Protein AF-A0A2T1DQT2-F1 (afdb_monomer_lite)

Sequence (108 aa):
MNKVESGIINVLRQGVPLGARAIANVLGVSRREVNHYLYTSLQALVIQDQQYRWVLKSSLRQAEQLSLTFEMEQEPSSLDELLEQHQQQVRETTLERTLRSLIDFSEE

Foldseek 3Di:
DDPLLVQLCVVQVVVDFAALVVSCVVVVHDSVVSVVCCVPVCVVQWDADPVRTIHGPVSVVVVVVVVVVVVPPDDCPDPVVVVVVVVVVVVVVVVVVVVVVVVVVVPD

pLDDT: mean 77.23, std 19.06, range [42.0, 97.44]

Structure (mmCIF, N/CA/C/O backbone):
data_AF-A0A2T1DQT2-F1
#
_entry.id   AF-A0A2T1DQT2-F1
#
loop_
_atom_site.group_PDB
_atom_site.id
_atom_site.type_symbol
_atom_site.label_atom_id
_atom_site.label_alt_id
_atom_site.label_comp_id
_atom_site.label_asym_id
_atom_site.label_entity_id
_atom_site.label_seq_id
_atom_site.pdbx_PDB_ins_code
_atom_site.Cartn_x
_atom_site.Cartn_y
_atom_site.Cartn_z
_atom_site.occupancy
_atom_site.B_iso_or_equiv
_atom_site.auth_seq_id
_atom_site.auth_comp_id
_atom_site.auth_asym_id
_atom_site.auth_atom_id
_atom_site.pdbx_PDB_model_num
ATOM 1 N N . MET A 1 1 ? 2.179 9.050 -15.640 1.00 68.38 1 MET A N 1
ATOM 2 C CA . MET A 1 1 ? 1.932 7.872 -14.786 1.00 68.38 1 MET A CA 1
ATOM 3 C C . MET A 1 1 ? 1.864 6.644 -15.685 1.00 68.38 1 MET A C 1
ATOM 5 O O . MET A 1 1 ? 1.187 6.706 -16.706 1.00 68.38 1 MET A O 1
ATOM 9 N N . ASN A 1 2 ? 2.637 5.601 -15.387 1.00 87.75 2 ASN A N 1
ATOM 10 C CA . ASN A 1 2 ? 2.737 4.375 -16.187 1.00 87.75 2 ASN A CA 1
ATOM 11 C C . ASN A 1 2 ? 1.469 3.506 -16.025 1.00 87.75 2 ASN A C 1
ATOM 13 O O . ASN A 1 2 ? 0.826 3.534 -14.977 1.00 87.75 2 ASN A O 1
ATOM 17 N N . LYS A 1 3 ? 1.128 2.695 -17.036 1.00 91.44 3 LYS A N 1
ATOM 18 C CA . LYS A 1 3 ? 0.008 1.737 -17.006 1.00 91.44 3 LYS A CA 1
ATOM 19 C C . LYS A 1 3 ? 0.068 0.811 -15.787 1.00 91.44 3 LYS A C 1
ATOM 21 O O . LYS A 1 3 ? -0.961 0.581 -15.160 1.00 91.44 3 LYS A O 1
ATOM 26 N N . VAL A 1 4 ? 1.260 0.324 -15.428 1.00 93.69 4 VAL A N 1
ATOM 27 C CA . VAL A 1 4 ? 1.443 -0.556 -14.260 1.00 93.69 4 VAL A CA 1
ATOM 28 C C . VAL A 1 4 ? 1.181 0.197 -12.957 1.00 93.69 4 VAL A C 1
ATOM 30 O O . VAL A 1 4 ? 0.441 -0.293 -12.113 1.00 93.69 4 VAL A O 1
ATOM 33 N N . GLU A 1 5 ? 1.702 1.419 -12.812 1.00 94.69 5 GLU A N 1
ATOM 34 C CA . GLU A 1 5 ? 1.464 2.258 -11.629 1.00 94.69 5 GLU A CA 1
ATOM 35 C C . GLU A 1 5 ? -0.026 2.546 -11.436 1.00 94.69 5 GLU A C 1
ATOM 37 O O . GLU A 1 5 ? -0.566 2.349 -10.348 1.00 94.69 5 GLU A O 1
ATOM 42 N N . SER A 1 6 ? -0.712 2.978 -12.499 1.00 95.50 6 SER A N 1
ATOM 43 C CA . SER A 1 6 ? -2.153 3.236 -12.458 1.00 95.50 6 SER A CA 1
ATOM 44 C C . SER A 1 6 ? -2.945 1.961 -12.157 1.00 95.50 6 SER A C 1
ATOM 46 O O . SER A 1 6 ? -3.916 2.011 -11.403 1.00 95.50 6 SER A O 1
ATOM 48 N N . GLY A 1 7 ? -2.505 0.814 -12.681 1.00 96.25 7 GLY A N 1
ATOM 49 C CA . GLY A 1 7 ? -3.064 -0.498 -12.362 1.00 96.25 7 GLY A CA 1
ATOM 50 C C . GLY A 1 7 ? -2.931 -0.853 -10.880 1.00 96.25 7 GLY A C 1
ATOM 51 O O . GLY A 1 7 ? -3.922 -1.228 -10.258 1.00 96.25 7 GLY A O 1
ATOM 52 N N . ILE A 1 8 ? -1.746 -0.663 -10.291 1.00 96.12 8 ILE A N 1
ATOM 53 C CA . ILE A 1 8 ? -1.502 -0.904 -8.859 1.00 96.12 8 ILE A CA 1
ATOM 54 C C . ILE A 1 8 ? -2.438 -0.039 -8.008 1.00 96.12 8 ILE A C 1
ATOM 56 O O . ILE A 1 8 ? -3.094 -0.559 -7.106 1.00 96.12 8 ILE A O 1
ATOM 60 N N . ILE A 1 9 ? -2.559 1.259 -8.314 1.00 95.00 9 ILE A N 1
ATOM 61 C CA . ILE A 1 9 ? -3.478 2.147 -7.584 1.00 95.00 9 ILE A CA 1
ATOM 62 C C . ILE A 1 9 ? -4.925 1.670 -7.715 1.00 95.00 9 ILE A C 1
ATOM 64 O O . ILE A 1 9 ? -5.638 1.628 -6.717 1.00 95.00 9 ILE A O 1
ATOM 68 N N . ASN A 1 10 ? -5.374 1.300 -8.915 1.00 94.50 10 ASN A N 1
ATOM 69 C CA . ASN A 1 10 ? -6.753 0.858 -9.126 1.00 94.50 10 ASN A CA 1
ATOM 70 C C . ASN A 1 10 ? -7.082 -0.423 -8.347 1.00 94.50 10 ASN A C 1
ATOM 72 O O . ASN A 1 10 ? -8.176 -0.524 -7.797 1.00 94.50 10 ASN A O 1
ATOM 76 N N . VAL A 1 11 ? -6.138 -1.363 -8.251 1.00 94.50 11 VAL A N 1
ATOM 77 C CA . VAL A 1 11 ? -6.288 -2.576 -7.433 1.00 94.50 11 VAL A CA 1
ATOM 78 C C . VAL A 1 11 ? -6.397 -2.217 -5.950 1.00 94.50 11 VAL A C 1
ATOM 80 O O . VAL A 1 11 ? -7.322 -2.658 -5.275 1.00 94.50 11 VAL A O 1
ATOM 83 N N . LEU A 1 12 ? -5.505 -1.362 -5.445 1.00 93.00 12 LEU A N 1
ATOM 84 C CA . LEU A 1 12 ? -5.506 -0.967 -4.034 1.00 93.00 12 LEU A CA 1
ATOM 85 C C . LEU A 1 12 ? -6.683 -0.053 -3.651 1.00 93.00 12 LEU A C 1
ATOM 87 O O . LEU A 1 12 ? -7.054 0.010 -2.480 1.00 93.00 12 LEU A O 1
ATOM 91 N N . ARG A 1 13 ? -7.306 0.634 -4.618 1.00 92.25 13 ARG A N 1
ATOM 92 C CA . ARG A 1 13 ? -8.488 1.486 -4.393 1.00 92.25 13 ARG A CA 1
ATOM 93 C C . ARG A 1 13 ? -9.711 0.691 -3.933 1.00 92.25 13 ARG A C 1
ATOM 95 O O . ARG A 1 13 ? -10.600 1.274 -3.329 1.00 92.25 13 ARG A O 1
ATOM 102 N N . GLN A 1 14 ? -9.728 -0.626 -4.139 1.00 87.44 14 GLN A N 1
ATOM 103 C CA . GLN A 1 14 ? -10.774 -1.514 -3.621 1.00 87.44 14 GLN A CA 1
ATOM 104 C C . GLN A 1 14 ? -10.791 -1.593 -2.082 1.00 87.44 14 GLN A C 1
ATOM 106 O O . GLN A 1 14 ? -11.704 -2.181 -1.515 1.00 87.44 14 GLN A O 1
ATOM 111 N N . GLY A 1 15 ? -9.791 -1.019 -1.400 1.00 82.38 15 GLY A N 1
ATOM 112 C CA . GLY A 1 15 ? -9.755 -0.907 0.060 1.00 82.38 15 GLY A CA 1
ATOM 113 C C . GLY A 1 15 ? -9.274 -2.167 0.779 1.00 82.38 15 GLY A C 1
ATOM 114 O O . GLY A 1 15 ? -9.114 -2.148 1.995 1.00 82.38 15 GLY A O 1
ATOM 115 N N . VAL A 1 16 ? -8.991 -3.248 0.048 1.00 87.56 16 VAL A N 1
ATOM 116 C CA 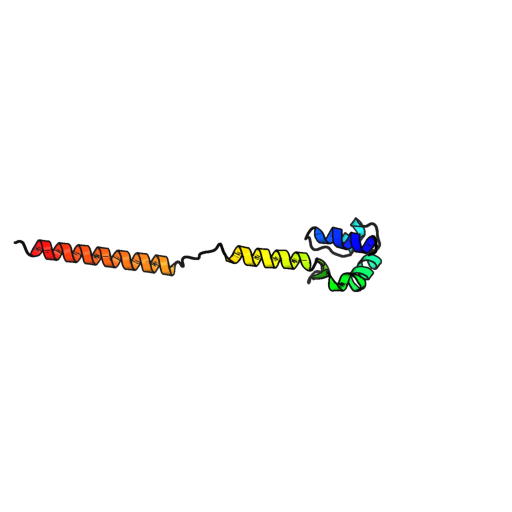. VAL A 1 16 ? -8.477 -4.497 0.618 1.00 87.56 16 VAL A CA 1
ATOM 117 C C . VAL A 1 16 ? -6.943 -4.467 0.657 1.00 87.56 16 VAL A C 1
ATOM 119 O O . VAL A 1 16 ? -6.317 -4.232 -0.381 1.00 87.56 16 VAL A O 1
ATOM 122 N N . PRO A 1 17 ? -6.307 -4.750 1.810 1.00 92.81 17 PRO A N 1
ATOM 123 C CA . PRO A 1 17 ? -4.860 -4.920 1.889 1.00 92.81 17 PRO A CA 1
ATOM 124 C C . PRO A 1 17 ? -4.391 -6.118 1.063 1.00 92.81 17 PRO A C 1
ATOM 126 O O . PRO A 1 17 ? -4.809 -7.255 1.301 1.00 92.81 17 PRO A O 1
ATOM 129 N N . LEU A 1 18 ? -3.481 -5.886 0.117 1.00 95.75 18 LEU A N 1
ATOM 130 C CA . LEU A 1 18 ? -3.007 -6.925 -0.800 1.00 95.75 18 LEU A CA 1
ATOM 131 C C . LEU A 1 18 ? -1.485 -7.035 -0.811 1.00 95.75 18 LEU A C 1
ATOM 133 O O . LEU A 1 18 ? -0.756 -6.048 -0.865 1.00 95.75 18 LEU A O 1
ATOM 137 N N . GLY A 1 19 ? -0.981 -8.267 -0.812 1.00 96.88 19 GLY A N 1
ATOM 138 C CA . GLY A 1 19 ? 0.442 -8.518 -1.020 1.00 96.88 19 GLY A CA 1
ATOM 139 C C . GLY A 1 19 ? 0.860 -8.235 -2.466 1.00 96.88 19 GLY A C 1
ATOM 140 O O . GLY A 1 19 ? 0.092 -8.459 -3.401 1.00 96.88 19 GLY A O 1
ATOM 141 N N . ALA A 1 20 ? 2.121 -7.849 -2.677 1.00 96.81 20 ALA A N 1
ATOM 142 C CA . ALA A 1 20 ? 2.656 -7.559 -4.015 1.00 96.81 20 ALA A CA 1
ATOM 143 C C . ALA A 1 20 ? 2.492 -8.722 -5.014 1.00 96.81 20 ALA A C 1
ATOM 145 O O . ALA A 1 20 ? 2.317 -8.496 -6.207 1.00 96.81 20 ALA A O 1
ATOM 146 N N . ARG A 1 21 ? 2.506 -9.976 -4.533 1.00 97.25 21 ARG A N 1
ATOM 147 C CA . ARG A 1 21 ? 2.238 -11.162 -5.364 1.00 97.25 21 ARG A CA 1
ATOM 148 C C . ARG A 1 21 ? 0.799 -11.192 -5.887 1.00 97.25 21 ARG A C 1
ATOM 150 O O . ARG A 1 21 ? 0.596 -11.527 -7.045 1.00 97.25 21 ARG A O 1
ATOM 157 N N . ALA A 1 22 ? -0.179 -10.843 -5.055 1.00 96.56 22 ALA A N 1
ATOM 158 C CA . ALA A 1 22 ? -1.581 -10.813 -5.464 1.00 96.56 22 ALA A CA 1
ATOM 159 C C . ALA A 1 22 ? -1.821 -9.708 -6.502 1.00 96.56 22 ALA A C 1
ATOM 161 O O . ALA A 1 22 ? -2.426 -9.960 -7.537 1.00 96.56 22 ALA A O 1
ATOM 162 N N . ILE A 1 23 ? -1.251 -8.522 -6.273 1.00 96.62 23 ILE A N 1
ATOM 163 C CA . ILE A 1 23 ? -1.315 -7.397 -7.216 1.00 96.62 23 ILE A CA 1
ATOM 164 C C . ILE A 1 23 ? -0.681 -7.785 -8.562 1.00 96.62 23 ILE A C 1
ATOM 166 O O . ILE A 1 23 ? -1.267 -7.554 -9.615 1.00 96.62 23 ILE A O 1
ATOM 170 N N . ALA A 1 24 ? 0.487 -8.432 -8.528 1.00 97.44 24 ALA A N 1
ATOM 171 C CA . ALA A 1 24 ? 1.178 -8.913 -9.721 1.00 97.44 24 ALA A CA 1
ATOM 172 C C . ALA A 1 24 ? 0.341 -9.922 -10.523 1.00 97.44 24 ALA A C 1
ATOM 174 O O . ALA A 1 24 ? 0.245 -9.795 -11.741 1.00 97.44 24 ALA A O 1
ATOM 175 N N . ASN A 1 25 ? -0.317 -10.868 -9.842 1.00 97.25 25 ASN A N 1
ATOM 176 C CA . ASN A 1 25 ? -1.202 -11.840 -10.486 1.00 97.25 25 ASN A CA 1
ATOM 177 C C . ASN A 1 25 ? -2.384 -11.164 -11.197 1.00 97.25 25 ASN A C 1
ATOM 179 O O . ASN A 1 25 ? -2.722 -11.555 -12.308 1.00 97.25 25 ASN A O 1
ATOM 183 N N . VAL A 1 26 ? -2.994 -10.148 -10.578 1.00 95.75 26 VAL A N 1
ATOM 184 C CA . VAL A 1 26 ? -4.124 -9.407 -11.166 1.00 95.75 26 VAL A CA 1
ATOM 185 C C . VAL A 1 26 ? -3.690 -8.605 -12.394 1.00 95.75 26 VAL A C 1
ATOM 187 O O . VAL A 1 26 ? -4.419 -8.535 -13.377 1.00 95.75 26 VAL A O 1
ATOM 190 N N . LEU A 1 27 ? -2.501 -8.004 -12.347 1.00 95.69 27 LEU A N 1
ATOM 191 C CA . LEU A 1 27 ? -1.984 -7.160 -13.424 1.00 95.69 27 LEU A CA 1
ATOM 192 C C . LEU A 1 27 ? -1.249 -7.945 -14.524 1.00 95.69 27 LEU A C 1
ATOM 194 O O . LEU A 1 27 ? -0.898 -7.359 -15.544 1.00 95.69 27 LEU A O 1
ATOM 198 N N . GLY A 1 28 ? -1.000 -9.244 -14.328 1.00 96.62 28 GLY A N 1
ATOM 199 C CA . GLY A 1 28 ? -0.252 -10.076 -15.274 1.00 96.62 28 GLY A CA 1
ATOM 200 C C . GLY A 1 28 ? 1.225 -9.687 -15.407 1.00 96.62 28 GLY A C 1
ATOM 201 O O . GLY A 1 28 ? 1.819 -9.891 -16.462 1.00 96.62 28 GLY A O 1
ATOM 202 N N . VAL A 1 29 ? 1.819 -9.110 -14.359 1.00 96.88 29 VAL A N 1
ATOM 203 C CA . VAL A 1 29 ? 3.217 -8.638 -14.346 1.00 96.88 29 VAL A CA 1
ATOM 204 C C . VAL A 1 29 ? 4.041 -9.365 -13.286 1.00 96.88 29 VAL A C 1
ATOM 206 O O . VAL A 1 29 ? 3.524 -10.143 -12.483 1.00 96.88 29 VAL A O 1
ATOM 209 N N . SER A 1 30 ? 5.349 -9.111 -13.242 1.00 97.44 30 SER A N 1
ATOM 210 C CA . SER A 1 30 ? 6.205 -9.732 -12.231 1.00 97.44 30 SER A CA 1
ATOM 211 C C . SER A 1 30 ? 6.031 -9.087 -10.848 1.00 97.44 30 SER A C 1
ATOM 213 O O . SER A 1 30 ? 5.892 -7.871 -10.705 1.00 97.44 30 SER A O 1
ATOM 215 N N . ARG A 1 31 ? 6.153 -9.890 -9.780 1.00 96.88 31 ARG A N 1
ATOM 216 C CA . ARG A 1 31 ? 6.207 -9.368 -8.398 1.00 96.88 31 ARG A CA 1
ATOM 217 C C . ARG A 1 31 ? 7.331 -8.340 -8.215 1.00 96.88 31 ARG A C 1
ATOM 219 O O . ARG A 1 31 ? 7.171 -7.396 -7.447 1.00 96.88 31 ARG A O 1
ATOM 226 N N . ARG A 1 32 ? 8.473 -8.538 -8.886 1.00 97.25 32 ARG A N 1
ATOM 227 C CA . ARG A 1 32 ? 9.639 -7.646 -8.791 1.00 97.25 32 ARG A CA 1
ATOM 228 C C . ARG A 1 32 ? 9.322 -6.260 -9.344 1.00 97.25 32 ARG A C 1
ATOM 230 O O . ARG A 1 32 ? 9.703 -5.272 -8.732 1.00 97.25 32 ARG A O 1
ATOM 237 N N . GLU A 1 33 ? 8.607 -6.208 -10.457 1.00 96.56 33 GLU A N 1
ATOM 238 C CA . GLU A 1 33 ? 8.160 -4.969 -11.085 1.00 96.56 33 GLU A CA 1
ATOM 239 C C . GLU A 1 33 ? 7.138 -4.229 -10.218 1.00 96.56 33 GLU A C 1
ATOM 241 O O . GLU A 1 33 ? 7.291 -3.038 -9.967 1.00 96.56 33 GLU A O 1
ATOM 246 N N . VAL A 1 34 ? 6.166 -4.944 -9.647 1.00 97.31 34 VAL A N 1
ATOM 247 C CA . VAL A 1 34 ? 5.227 -4.351 -8.680 1.00 97.31 34 VAL A CA 1
ATOM 248 C C . VAL A 1 34 ? 5.963 -3.779 -7.469 1.00 97.31 34 VAL A C 1
ATOM 250 O O . VAL A 1 34 ? 5.731 -2.632 -7.095 1.00 97.31 34 VAL A O 1
ATOM 253 N N . ASN A 1 35 ? 6.890 -4.542 -6.883 1.00 97.44 35 ASN A N 1
ATOM 254 C CA . ASN A 1 35 ? 7.711 -4.064 -5.769 1.00 97.44 35 ASN A CA 1
ATOM 255 C C . ASN A 1 35 ? 8.532 -2.831 -6.150 1.00 97.44 35 ASN A C 1
ATOM 257 O O . ASN A 1 35 ? 8.641 -1.916 -5.341 1.00 97.44 35 ASN A O 1
ATOM 261 N N . HIS A 1 36 ? 9.098 -2.799 -7.358 1.00 97.12 36 HIS A N 1
ATOM 262 C CA . HIS A 1 36 ? 9.841 -1.640 -7.832 1.00 97.12 36 HIS A CA 1
ATOM 263 C C . HIS A 1 36 ? 8.976 -0.380 -7.742 1.00 97.12 36 HIS A C 1
ATOM 265 O O . HIS A 1 36 ? 9.380 0.557 -7.067 1.00 97.12 36 HIS A O 1
ATOM 271 N N . TYR A 1 37 ? 7.767 -0.387 -8.310 1.00 96.88 37 TYR A N 1
ATOM 272 C CA . TYR A 1 37 ? 6.872 0.774 -8.254 1.00 96.88 37 TYR A CA 1
ATOM 273 C C . TYR A 1 37 ? 6.401 1.119 -6.835 1.00 96.88 37 TYR A C 1
ATOM 275 O O . TYR A 1 37 ? 6.357 2.293 -6.479 1.00 96.88 37 TYR A O 1
ATOM 283 N N . LEU A 1 38 ? 6.085 0.120 -6.003 1.00 96.50 38 LEU A N 1
ATOM 284 C CA . LEU A 1 38 ? 5.632 0.339 -4.621 1.00 96.50 38 LEU A CA 1
ATOM 285 C C . LEU A 1 38 ? 6.684 1.046 -3.756 1.00 96.50 38 LEU A C 1
ATOM 287 O O . LEU A 1 38 ? 6.332 1.914 -2.960 1.00 96.50 38 LEU A O 1
ATOM 291 N N . TYR A 1 39 ? 7.964 0.705 -3.933 1.00 96.75 39 TYR A N 1
ATOM 292 C CA . TYR A 1 39 ? 9.067 1.309 -3.182 1.00 96.75 39 TYR A CA 1
ATOM 293 C C . TYR A 1 39 ? 9.663 2.561 -3.837 1.00 96.75 39 TYR A C 1
ATOM 295 O O . TYR A 1 39 ? 10.414 3.266 -3.170 1.00 96.75 39 TYR A O 1
ATOM 303 N N . THR A 1 40 ? 9.356 2.849 -5.107 1.00 95.00 40 THR A N 1
ATOM 304 C CA . THR A 1 40 ? 9.861 4.041 -5.806 1.00 95.00 40 THR A CA 1
ATOM 305 C C . THR A 1 40 ? 8.758 5.077 -6.010 1.00 95.00 40 THR A C 1
ATOM 307 O O . THR A 1 40 ? 8.561 5.953 -5.173 1.00 95.00 40 THR A O 1
ATOM 310 N N . SER A 1 41 ? 8.010 4.990 -7.104 1.00 94.56 41 SER A N 1
ATOM 311 C CA . SER A 1 41 ? 7.077 6.028 -7.536 1.00 94.56 41 SER A CA 1
ATOM 312 C C . SER A 1 41 ? 5.805 6.108 -6.698 1.00 94.56 41 SER A C 1
ATOM 314 O O . SER A 1 41 ? 5.225 7.184 -6.559 1.00 94.56 41 SER A O 1
ATOM 316 N N . LEU A 1 42 ? 5.371 4.995 -6.106 1.00 94.81 42 LEU A N 1
ATOM 317 C CA . LEU A 1 42 ? 4.146 4.930 -5.310 1.00 94.81 42 LEU A CA 1
ATOM 318 C C . LEU A 1 42 ? 4.388 5.072 -3.805 1.00 94.81 42 LEU A C 1
ATOM 320 O O . LEU A 1 42 ? 3.414 5.171 -3.062 1.00 94.81 42 LEU A O 1
ATOM 324 N N . GLN A 1 43 ? 5.642 5.151 -3.348 1.00 95.00 43 GLN A N 1
ATOM 325 C CA . GLN A 1 43 ? 6.009 5.178 -1.924 1.00 95.00 43 GLN A CA 1
ATOM 326 C C . GLN A 1 43 ? 5.250 6.255 -1.125 1.00 95.00 43 GLN A C 1
ATOM 328 O O . GLN A 1 43 ? 4.861 6.055 0.027 1.00 95.00 43 GLN A O 1
ATOM 333 N N . ALA A 1 44 ? 4.995 7.411 -1.742 1.00 93.31 44 ALA A N 1
ATOM 334 C CA . ALA A 1 44 ? 4.260 8.499 -1.108 1.00 93.31 44 ALA A CA 1
ATOM 335 C C . ALA A 1 44 ? 2.759 8.205 -0.928 1.00 93.31 44 ALA A C 1
ATOM 337 O O . ALA A 1 44 ? 2.148 8.778 -0.027 1.00 93.31 44 ALA A O 1
ATOM 338 N N . LEU A 1 45 ? 2.175 7.312 -1.733 1.00 93.38 45 LEU A N 1
ATOM 339 C CA . LEU A 1 45 ? 0.733 7.049 -1.827 1.00 93.38 45 LEU A CA 1
ATOM 340 C C . LEU A 1 45 ? 0.289 5.766 -1.120 1.00 93.38 45 LEU A C 1
ATOM 342 O O . LEU A 1 45 ? -0.888 5.643 -0.774 1.00 93.38 45 LEU A O 1
ATOM 346 N N . VAL A 1 46 ? 1.202 4.821 -0.900 1.00 94.44 46 VAL A N 1
ATOM 347 C CA . VAL A 1 46 ? 0.901 3.525 -0.279 1.00 94.44 46 VAL A CA 1
ATOM 3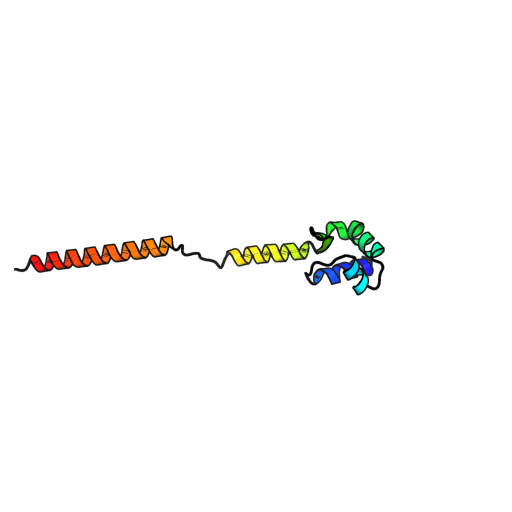48 C C . VAL A 1 46 ? 1.532 3.392 1.108 1.00 94.44 46 VAL A C 1
ATOM 350 O O . VAL A 1 46 ? 2.502 4.072 1.437 1.00 94.44 46 VAL A O 1
AT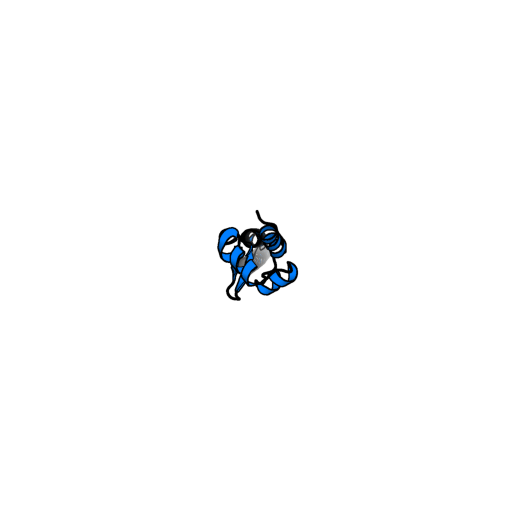OM 353 N N . ILE A 1 47 ? 0.965 2.518 1.932 1.00 94.31 47 ILE A N 1
ATOM 354 C CA . ILE A 1 47 ? 1.519 2.069 3.213 1.00 94.31 47 ILE A CA 1
ATOM 355 C C . ILE A 1 47 ? 1.606 0.548 3.185 1.00 94.31 47 ILE A C 1
ATOM 357 O O . ILE A 1 47 ? 0.740 -0.118 2.613 1.00 94.31 47 ILE A O 1
ATOM 361 N N . GLN A 1 48 ? 2.659 0.020 3.802 1.00 94.94 48 GLN A N 1
ATOM 362 C CA . GLN A 1 48 ? 2.816 -1.401 4.061 1.00 94.94 48 GLN A CA 1
ATOM 363 C C . GLN A 1 48 ? 2.370 -1.710 5.495 1.00 94.94 48 GLN A C 1
ATOM 365 O O . GLN A 1 48 ? 2.812 -1.043 6.430 1.00 94.94 48 GLN A O 1
ATOM 370 N N . ASP A 1 49 ? 1.496 -2.700 5.662 1.00 91.62 49 ASP A N 1
ATOM 371 C CA . ASP A 1 49 ? 1.080 -3.190 6.976 1.00 91.62 49 ASP A CA 1
ATOM 372 C C . ASP A 1 49 ? 2.105 -4.167 7.584 1.00 91.62 49 ASP A C 1
ATOM 374 O O . ASP A 1 49 ? 3.089 -4.560 6.949 1.00 91.62 49 ASP A O 1
ATOM 378 N N . GLN A 1 50 ? 1.867 -4.589 8.829 1.00 91.62 50 GLN A N 1
ATOM 379 C CA . GLN A 1 50 ? 2.754 -5.517 9.544 1.00 91.62 50 GLN A CA 1
ATOM 380 C C . GLN A 1 50 ? 2.836 -6.909 8.891 1.00 91.62 50 GLN A C 1
ATOM 382 O O . GLN A 1 50 ? 3.768 -7.663 9.158 1.00 91.62 50 GLN A O 1
ATOM 387 N N . GLN A 1 51 ? 1.884 -7.258 8.022 1.00 94.19 51 GLN A N 1
ATOM 388 C CA . GLN A 1 51 ? 1.829 -8.521 7.287 1.00 94.19 51 GLN A CA 1
ATOM 389 C C . GLN A 1 51 ? 2.398 -8.396 5.863 1.00 94.19 51 GLN A C 1
ATOM 391 O O . GLN A 1 51 ? 2.188 -9.281 5.030 1.00 94.19 51 GLN A O 1
ATOM 396 N N . TYR A 1 52 ? 3.137 -7.321 5.568 1.00 93.75 52 TYR A N 1
ATOM 397 C CA . TYR A 1 52 ? 3.730 -7.037 4.257 1.00 93.75 52 TYR A CA 1
ATOM 398 C C . TYR A 1 52 ? 2.708 -6.877 3.117 1.00 93.75 52 TYR A C 1
ATOM 400 O O . TYR A 1 52 ? 3.030 -7.098 1.940 1.00 93.75 52 TYR A O 1
ATOM 408 N N . ARG A 1 53 ? 1.478 -6.475 3.437 1.00 96.00 53 ARG A N 1
ATOM 409 C CA . ARG A 1 53 ? 0.433 -6.119 2.472 1.00 96.00 53 ARG A CA 1
ATOM 410 C C . ARG A 1 53 ? 0.408 -4.610 2.272 1.00 96.00 53 ARG A C 1
ATOM 412 O O . ARG A 1 53 ? 0.789 -3.845 3.148 1.00 96.00 53 ARG A O 1
ATOM 419 N N . TRP A 1 54 ? -0.034 -4.191 1.099 1.00 95.50 54 TRP A N 1
ATOM 420 C CA . TRP A 1 54 ? -0.061 -2.797 0.683 1.00 95.50 54 TRP A CA 1
ATOM 421 C C . TRP A 1 54 ? -1.484 -2.258 0.700 1.00 95.50 54 TRP A C 1
ATOM 423 O O . TRP A 1 54 ? -2.419 -2.958 0.312 1.00 95.50 54 TRP A O 1
ATOM 433 N N . VAL A 1 55 ? -1.624 -1.006 1.132 1.00 94.44 55 VAL A N 1
ATOM 434 C CA . VAL A 1 55 ? -2.886 -0.257 1.204 1.00 94.44 55 VAL A CA 1
ATOM 435 C C . VAL A 1 55 ? -2.643 1.166 0.703 1.00 94.44 55 VAL A C 1
ATOM 437 O O . VAL A 1 55 ? -1.550 1.709 0.870 1.00 94.44 55 VAL A O 1
ATOM 440 N N . LEU A 1 56 ? -3.649 1.802 0.101 1.00 93.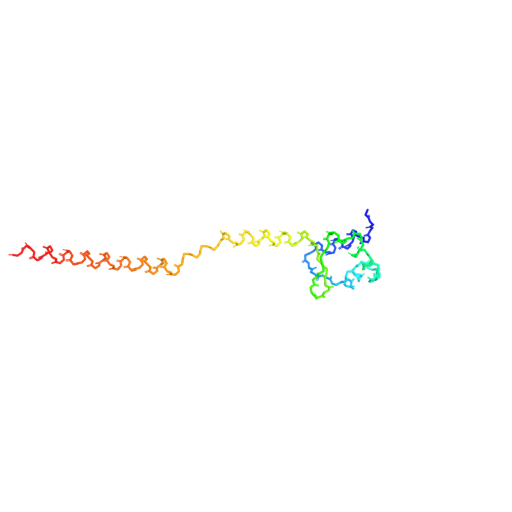62 56 LEU A N 1
ATOM 441 C CA . LEU A 1 56 ? -3.586 3.230 -0.215 1.00 93.62 56 LEU A CA 1
ATOM 442 C C . LEU A 1 56 ? -3.769 4.085 1.044 1.00 93.62 56 LEU A C 1
ATOM 444 O O . LEU A 1 56 ? -4.710 3.891 1.810 1.00 93.62 56 LEU A O 1
ATOM 448 N N . LYS A 1 57 ? -2.931 5.115 1.204 1.00 90.38 57 LYS A N 1
ATOM 449 C CA . LYS A 1 57 ? -3.040 6.092 2.303 1.00 90.38 57 LYS A CA 1
ATOM 450 C C . LYS A 1 57 ? -4.393 6.796 2.346 1.00 90.38 57 LYS A C 1
ATOM 452 O O . LYS A 1 57 ? -4.905 7.087 3.420 1.00 90.38 57 LYS A O 1
ATOM 457 N N . SER A 1 58 ? -4.981 7.068 1.182 1.00 84.12 58 SER A N 1
ATOM 458 C CA . SER A 1 58 ? -6.298 7.706 1.081 1.00 84.12 58 SER A CA 1
ATOM 459 C C . SER A 1 58 ? -7.421 6.845 1.659 1.00 84.12 58 SER A C 1
ATOM 461 O O . SER A 1 58 ? -8.390 7.390 2.174 1.00 84.12 58 SER A O 1
ATOM 463 N N . SER A 1 59 ? -7.286 5.517 1.602 1.00 74.38 59 SER A N 1
ATOM 464 C CA . SER A 1 59 ? -8.273 4.590 2.162 1.00 74.38 59 SER A CA 1
ATOM 465 C C . SER A 1 59 ? -8.263 4.609 3.692 1.00 74.38 59 SER A C 1
ATOM 467 O O . SER A 1 59 ? -9.312 4.465 4.307 1.00 74.38 59 SER A O 1
ATOM 469 N N . LEU A 1 60 ? -7.106 4.870 4.311 1.00 66.56 60 LEU A N 1
ATOM 470 C CA . LEU A 1 60 ? -7.012 5.046 5.763 1.00 66.56 60 LEU A CA 1
ATOM 471 C C . LEU A 1 60 ? -7.664 6.348 6.226 1.00 66.56 60 LEU A C 1
ATOM 473 O O . LEU A 1 60 ? -8.348 6.339 7.237 1.00 66.56 60 LEU A O 1
ATOM 477 N N . ARG A 1 61 ? -7.543 7.442 5.460 1.00 59.16 61 ARG A N 1
ATOM 478 C CA . ARG A 1 61 ? -8.242 8.696 5.795 1.00 59.16 61 ARG A CA 1
ATOM 479 C C . ARG A 1 61 ? -9.760 8.552 5.757 1.00 59.16 61 ARG A C 1
ATOM 481 O O . ARG A 1 61 ? -10.436 9.172 6.562 1.00 59.16 61 ARG A O 1
ATOM 488 N N . GLN A 1 62 ? -10.294 7.739 4.845 1.00 57.22 62 GLN A N 1
ATOM 489 C CA . GLN A 1 62 ? -11.723 7.417 4.851 1.00 57.22 62 GLN A CA 1
ATOM 490 C C . GLN A 1 62 ? -12.104 6.594 6.081 1.00 57.22 62 GLN A C 1
ATOM 492 O O . GLN A 1 62 ? -13.135 6.872 6.676 1.00 57.22 62 GLN A O 1
ATOM 497 N N . ALA A 1 63 ? -11.271 5.636 6.498 1.00 56.12 63 ALA A N 1
ATOM 498 C CA . ALA A 1 63 ? -11.504 4.889 7.731 1.00 56.12 63 ALA A CA 1
ATOM 499 C C . ALA A 1 63 ? -11.426 5.791 8.977 1.00 56.12 63 ALA A C 1
ATOM 501 O O . ALA A 1 63 ? -12.311 5.717 9.811 1.00 56.12 63 ALA A O 1
ATOM 502 N N . GLU A 1 64 ? -10.448 6.697 9.074 1.00 54.66 64 GLU A N 1
ATOM 503 C CA . GLU A 1 64 ? -10.349 7.678 10.169 1.00 54.66 64 GLU A CA 1
ATOM 504 C C . GLU A 1 64 ? -11.530 8.662 10.175 1.00 54.66 64 GLU A C 1
ATOM 506 O O . GLU A 1 64 ? -12.049 8.989 11.237 1.00 54.66 64 GLU A O 1
ATOM 511 N N . GLN A 1 65 ? -12.008 9.095 9.004 1.00 49.66 65 GLN A N 1
ATOM 512 C CA . GLN A 1 65 ? -13.209 9.930 8.891 1.00 49.66 65 GLN A CA 1
ATOM 513 C C . GLN A 1 65 ? -14.495 9.173 9.243 1.00 49.66 65 GLN A C 1
ATOM 515 O O . GLN A 1 65 ? -15.397 9.772 9.824 1.00 49.66 65 GLN A O 1
ATOM 520 N N . LEU A 1 66 ? -14.576 7.875 8.931 1.00 49.22 66 LEU A N 1
ATOM 521 C CA . LEU A 1 66 ? -15.683 7.003 9.333 1.00 49.22 66 LEU A CA 1
ATOM 522 C C . LEU A 1 66 ? -15.647 6.697 10.838 1.00 49.22 66 LEU A C 1
ATOM 524 O O . LEU A 1 66 ? -16.697 6.665 11.468 1.00 49.22 66 LEU A O 1
ATOM 528 N N . SER A 1 67 ? -14.462 6.565 11.439 1.00 45.19 67 SER A N 1
ATOM 529 C CA . SER A 1 67 ? -14.303 6.461 12.896 1.00 45.19 67 SER A CA 1
ATOM 530 C C . SER A 1 67 ? -14.722 7.754 13.604 1.00 45.19 67 SER A C 1
ATOM 532 O O . SER A 1 67 ? -15.437 7.698 14.596 1.00 45.19 67 SER A O 1
ATOM 534 N N . LEU A 1 68 ? -14.373 8.921 13.050 1.00 45.75 68 LEU A N 1
ATOM 535 C CA . LEU A 1 68 ? -14.790 10.232 13.572 1.00 45.75 68 LEU A CA 1
ATOM 536 C C . LEU A 1 68 ? -16.285 10.535 13.377 1.00 45.75 68 LEU A C 1
ATOM 538 O O . LEU A 1 68 ? -16.813 11.409 14.056 1.00 45.75 68 LEU A O 1
ATOM 542 N N . THR A 1 69 ? -16.978 9.841 12.468 1.00 42.00 69 THR A N 1
ATOM 543 C CA . THR A 1 69 ? -18.445 9.938 12.341 1.00 42.00 69 THR A CA 1
ATOM 544 C C . THR A 1 69 ? -19.182 8.928 13.219 1.00 42.00 69 THR A C 1
ATOM 546 O O . THR A 1 69 ? -20.334 9.173 13.561 1.00 42.00 69 THR A O 1
ATOM 549 N N . PHE A 1 70 ? -18.529 7.843 13.647 1.00 42.84 70 PHE A N 1
ATOM 550 C CA . PHE A 1 70 ? -19.120 6.849 14.551 1.00 42.84 70 PHE A CA 1
ATOM 551 C C . PHE A 1 70 ? -18.990 7.211 16.042 1.00 42.84 70 PHE A C 1
ATOM 553 O O . PHE A 1 70 ? -19.724 6.672 16.865 1.00 42.84 70 PHE A O 1
ATOM 560 N N . GLU A 1 71 ? -18.115 8.156 16.403 1.00 45.06 71 GLU A N 1
ATOM 561 C CA . GLU A 1 71 ? -18.029 8.695 17.773 1.00 45.06 71 GLU A CA 1
ATOM 562 C C . GLU A 1 71 ? -19.101 9.756 18.098 1.00 45.06 71 GLU A C 1
ATOM 564 O O . GLU A 1 71 ? -19.139 10.259 19.216 1.00 45.06 71 GLU A O 1
ATOM 569 N N . MET A 1 72 ? -20.015 10.071 17.169 1.00 45.88 72 MET A N 1
ATOM 570 C CA . MET A 1 72 ? -21.127 11.009 17.408 1.00 45.88 72 MET A CA 1
ATOM 571 C C . MET A 1 72 ? -22.525 10.362 17.456 1.00 45.88 72 MET A C 1
ATOM 573 O O . MET A 1 72 ? -23.517 11.083 17.492 1.00 45.88 72 MET A O 1
ATOM 577 N N . GLU A 1 73 ? -22.628 9.028 17.507 1.00 47.34 73 GLU A N 1
ATOM 578 C CA . GLU A 1 73 ? -23.914 8.320 17.700 1.00 47.34 73 GLU A CA 1
ATOM 579 C C . GLU A 1 73 ? -23.926 7.346 18.892 1.00 47.34 73 GLU A C 1
ATOM 581 O O . GLU A 1 73 ? -24.796 6.483 19.004 1.00 47.34 73 GLU A O 1
ATOM 586 N N . GLN A 1 74 ? -22.995 7.492 19.833 1.00 45.34 74 GLN A N 1
ATOM 587 C CA . GLN A 1 74 ? -23.138 6.885 21.154 1.00 45.34 74 GLN A CA 1
ATOM 588 C C . GLN A 1 74 ? -23.287 8.020 22.161 1.00 45.34 74 GLN A C 1
ATOM 590 O O . GLN A 1 74 ? -22.304 8.589 22.616 1.00 45.34 74 GLN A O 1
ATOM 595 N N . GLU A 1 75 ? -24.527 8.356 22.494 1.00 55.28 75 GLU A N 1
ATOM 596 C CA . GLU A 1 75 ? -24.850 8.841 23.833 1.00 55.28 75 GLU A CA 1
ATOM 597 C C . GLU A 1 75 ? -24.713 7.635 24.776 1.00 55.28 75 GLU A C 1
ATOM 599 O O . GLU A 1 75 ? -25.589 6.764 24.760 1.00 55.28 75 GLU A O 1
ATOM 604 N N . PRO A 1 76 ? -23.666 7.505 25.611 1.00 44.56 76 PRO A N 1
ATOM 605 C CA . PRO A 1 76 ? -23.850 6.807 26.857 1.00 44.56 76 PRO A CA 1
ATOM 606 C C . PRO A 1 76 ? -24.499 7.823 27.794 1.00 44.56 76 PRO A C 1
ATOM 608 O O . PRO A 1 76 ? -23.805 8.537 28.513 1.00 44.56 76 PRO A O 1
ATOM 611 N N . SER A 1 77 ? -25.832 7.876 27.816 1.00 56.50 77 SER A N 1
ATOM 612 C CA . SER A 1 77 ? -26.520 8.256 29.049 1.00 56.50 77 SER A CA 1
ATOM 613 C C . SER A 1 77 ? -26.038 7.247 30.089 1.00 56.50 77 SER A C 1
ATOM 615 O O . SER A 1 77 ? -26.453 6.081 30.071 1.00 56.50 77 SER A O 1
ATOM 617 N N . SER A 1 78 ? -25.016 7.643 30.850 1.00 59.94 78 SER A N 1
ATOM 618 C CA . SER A 1 78 ? -24.269 6.758 31.730 1.00 59.94 78 SER A CA 1
ATOM 619 C C . SER A 1 78 ? -25.264 6.054 32.642 1.00 59.94 78 SER A C 1
ATOM 621 O O . SER A 1 78 ? -26.222 6.660 33.121 1.00 59.94 78 SER A O 1
ATOM 623 N N . LEU A 1 79 ? -25.040 4.767 32.898 1.00 58.78 79 LEU A N 1
ATOM 624 C CA . LEU A 1 79 ? -25.795 4.012 33.899 1.00 58.78 79 LEU A CA 1
ATOM 625 C C . LEU A 1 79 ? -25.862 4.777 35.235 1.00 58.78 79 LEU A C 1
ATOM 627 O O . LEU A 1 79 ? -26.864 4.660 35.933 1.00 58.78 79 LEU A O 1
ATOM 631 N N . ASP A 1 80 ? -24.854 5.606 35.531 1.00 59.72 80 ASP A N 1
ATOM 632 C CA . ASP A 1 80 ? -24.818 6.508 36.683 1.00 59.72 80 ASP A CA 1
ATOM 633 C C . ASP A 1 80 ? -25.877 7.623 36.630 1.00 59.72 80 ASP A C 1
ATOM 635 O O . ASP A 1 80 ? -26.514 7.881 37.645 1.00 59.72 80 ASP A O 1
ATOM 639 N N . GLU A 1 81 ? -26.142 8.231 35.468 1.00 63.31 81 GLU A N 1
ATOM 640 C CA . GLU A 1 81 ? -27.175 9.272 35.313 1.00 63.31 81 GLU A CA 1
ATOM 641 C C . GLU A 1 81 ? -28.587 8.693 35.465 1.00 63.31 81 GLU A C 1
ATOM 643 O O . GLU A 1 81 ? -29.438 9.286 36.130 1.00 63.31 81 GLU A O 1
ATOM 648 N N . LEU A 1 82 ? -28.835 7.493 34.922 1.00 63.19 82 LEU A N 1
ATOM 649 C CA . LEU A 1 82 ? -30.102 6.781 35.132 1.00 63.19 82 LEU A CA 1
ATOM 650 C C . LEU A 1 82 ? -30.273 6.341 36.593 1.00 63.19 82 LEU A C 1
ATOM 652 O O . LEU A 1 82 ? -31.384 6.390 37.129 1.00 63.19 82 LEU A O 1
ATOM 656 N N . LEU A 1 83 ? -29.187 5.925 37.254 1.00 62.94 83 LEU A N 1
ATOM 657 C CA . LEU A 1 83 ? -29.213 5.572 38.673 1.00 62.94 83 LEU A CA 1
ATOM 658 C C . LEU A 1 83 ? -29.487 6.806 39.543 1.00 62.94 83 LEU A C 1
ATOM 660 O O . LEU A 1 83 ? -30.256 6.721 40.502 1.00 62.94 83 LEU A O 1
ATOM 664 N N . GLU A 1 84 ? -28.888 7.947 39.207 1.00 69.12 84 GLU A N 1
ATOM 665 C CA . GLU A 1 84 ? -29.055 9.205 39.931 1.00 69.12 84 GLU A CA 1
ATOM 666 C C . GLU A 1 84 ? -30.469 9.775 39.744 1.00 69.12 84 GLU A C 1
ATOM 668 O O . GLU A 1 84 ? -31.114 10.135 40.734 1.00 69.12 84 GLU A O 1
ATOM 673 N N . GLN A 1 85 ? -31.017 9.725 38.524 1.00 66.06 85 GLN A N 1
ATOM 674 C CA . GLN A 1 85 ? -32.417 10.074 38.259 1.00 66.06 85 GLN A CA 1
ATOM 675 C C . GLN A 1 85 ? -33.395 9.170 39.018 1.00 66.06 85 GLN A C 1
ATOM 677 O O . GLN A 1 85 ? -34.333 9.666 39.648 1.00 66.06 85 GLN A O 1
ATOM 682 N N . HIS A 1 86 ? -33.173 7.850 39.032 1.00 66.69 86 HIS A N 1
ATOM 683 C CA . HIS A 1 86 ? -34.039 6.936 39.778 1.00 66.69 86 HIS A CA 1
ATOM 684 C C . HIS A 1 86 ? -33.980 7.200 41.291 1.00 66.69 86 HIS A C 1
ATOM 686 O O . HIS A 1 86 ? -35.011 7.206 41.967 1.00 66.69 86 HIS A O 1
ATOM 692 N N . GLN A 1 87 ? -32.792 7.478 41.836 1.00 65.88 87 GLN A N 1
ATOM 693 C CA . GLN A 1 87 ? -32.635 7.815 43.252 1.00 65.88 87 GLN A CA 1
ATOM 694 C C . GLN A 1 87 ? -33.303 9.146 43.621 1.00 65.88 87 GLN A C 1
ATOM 696 O O . GLN A 1 87 ? -33.894 9.244 44.700 1.00 65.88 87 GLN A O 1
ATOM 701 N N . GLN A 1 88 ? -33.255 10.156 42.749 1.00 62.72 88 GLN A N 1
ATOM 702 C CA . GLN A 1 88 ? -33.955 11.427 42.965 1.00 62.72 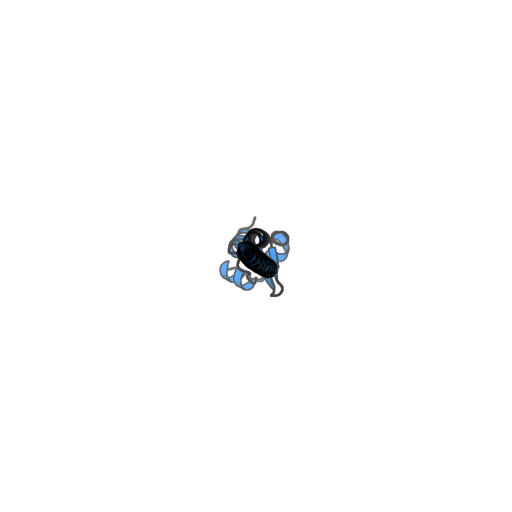88 GLN A CA 1
ATOM 703 C C . GLN A 1 88 ? -35.478 11.246 42.938 1.00 62.72 88 GLN A C 1
ATOM 705 O O . GLN A 1 88 ? -36.158 11.699 43.860 1.00 62.72 88 GLN A O 1
ATOM 710 N N . GLN A 1 89 ? -36.010 10.478 41.984 1.00 66.31 89 GLN A N 1
ATOM 711 C CA . GLN A 1 89 ? -37.448 10.215 41.877 1.00 66.31 89 GLN A CA 1
ATOM 712 C C . GLN A 1 89 ? -38.005 9.430 43.085 1.00 66.31 89 GLN A C 1
ATOM 714 O O . GLN A 1 89 ? -39.107 9.699 43.574 1.00 66.31 89 GLN A O 1
ATOM 719 N N . VAL A 1 90 ? -37.240 8.478 43.633 1.00 65.62 90 VAL A N 1
ATOM 720 C CA . VAL A 1 90 ? -37.631 7.753 44.859 1.00 65.62 90 VAL A CA 1
ATOM 721 C C . VAL A 1 90 ? -37.629 8.675 46.086 1.00 65.62 90 VAL A C 1
ATOM 723 O O . VAL A 1 90 ? -38.501 8.552 46.952 1.00 65.62 90 VAL A O 1
ATOM 726 N N . ARG A 1 91 ? -36.696 9.632 46.173 1.00 61.47 91 ARG A N 1
ATOM 727 C CA . ARG A 1 91 ? -36.671 10.616 47.269 1.00 61.47 91 ARG A CA 1
ATOM 728 C C . ARG A 1 91 ? -37.874 11.554 47.218 1.00 61.47 91 ARG A C 1
ATOM 730 O O . ARG A 1 91 ? -38.513 11.742 48.252 1.00 61.47 91 ARG A O 1
ATOM 737 N N . GLU A 1 92 ? -38.222 12.080 46.046 1.00 60.31 92 GLU A N 1
ATOM 738 C CA . GLU A 1 92 ? -39.379 12.974 45.888 1.00 60.31 92 GLU A CA 1
ATOM 739 C C . GLU A 1 92 ? -40.692 12.273 46.249 1.00 60.31 92 GLU A C 1
ATOM 741 O O . GLU A 1 92 ? -41.446 12.766 47.084 1.00 60.31 92 GLU A O 1
ATOM 746 N N . THR A 1 93 ? -40.917 11.059 45.740 1.00 63.69 93 THR A N 1
ATOM 747 C CA . THR A 1 93 ? -42.139 10.293 46.051 1.00 63.69 93 THR A CA 1
ATOM 748 C C . THR A 1 93 ? -42.261 9.920 47.533 1.00 63.69 93 THR A C 1
ATOM 750 O O . THR A 1 93 ? -43.370 9.821 48.063 1.00 63.69 93 THR A O 1
ATOM 753 N N . THR A 1 94 ? -41.138 9.734 48.232 1.00 62.78 94 THR A N 1
ATOM 754 C CA . THR A 1 94 ? -41.129 9.464 49.678 1.00 62.78 94 THR A CA 1
ATOM 755 C C . THR A 1 94 ? -41.455 10.725 50.483 1.00 62.78 94 THR A C 1
ATOM 757 O O . THR A 1 94 ? -42.239 10.667 51.435 1.00 62.78 94 THR A O 1
ATOM 760 N N . LEU A 1 95 ? -40.905 11.875 50.084 1.00 61.91 95 LEU A N 1
ATOM 761 C CA . LEU A 1 95 ? -41.190 13.165 50.713 1.00 61.91 95 LEU A CA 1
ATOM 762 C C . LEU A 1 95 ? -42.649 13.582 50.504 1.00 61.91 95 LEU A C 1
ATOM 764 O O . LEU A 1 95 ? -43.305 13.958 51.471 1.00 61.91 95 LEU A O 1
ATOM 768 N N . GLU A 1 96 ? -43.196 13.425 49.298 1.00 63.81 96 GLU A N 1
ATOM 769 C CA . GLU A 1 96 ? -44.604 13.734 49.014 1.00 63.81 96 GLU A CA 1
ATOM 770 C C . GLU A 1 96 ? -45.575 12.861 49.817 1.00 63.81 96 GLU A C 1
ATOM 772 O O . GLU A 1 96 ? -46.575 13.362 50.334 1.00 63.81 96 GLU A O 1
ATOM 777 N N . ARG A 1 97 ? -45.276 11.564 49.981 1.00 60.69 97 ARG A N 1
ATOM 778 C CA . ARG A 1 97 ? -46.088 10.667 50.822 1.00 60.69 97 ARG A CA 1
ATOM 779 C C . ARG A 1 97 ? -46.032 11.051 52.295 1.00 60.69 97 ARG A C 1
ATOM 781 O O . ARG A 1 97 ? -47.064 11.036 52.959 1.00 60.69 97 ARG A O 1
ATOM 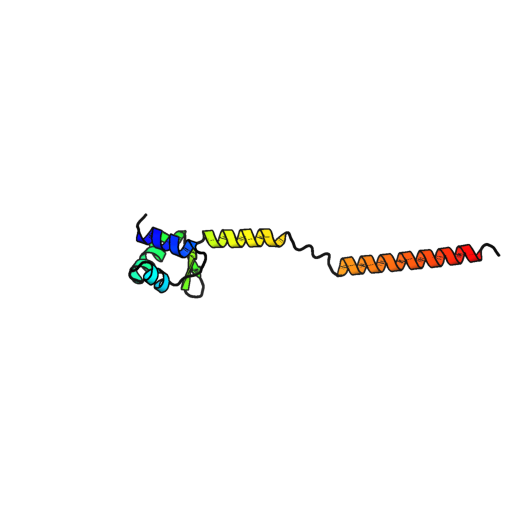788 N N . THR A 1 98 ? -44.853 11.420 52.789 1.00 64.94 98 THR A N 1
ATOM 789 C CA . THR A 1 98 ? -44.673 11.828 54.190 1.00 64.94 98 THR A CA 1
ATOM 790 C C . THR A 1 98 ? -45.380 13.155 54.463 1.00 64.94 98 THR A C 1
ATOM 792 O O . THR A 1 98 ? -46.106 13.275 55.447 1.00 64.94 98 THR A O 1
ATOM 795 N N . LEU A 1 99 ? -45.252 14.127 53.557 1.00 65.00 99 LEU A N 1
ATOM 796 C CA . LEU A 1 99 ? -45.937 15.415 53.660 1.00 65.00 99 LEU A CA 1
ATOM 797 C C . LEU A 1 99 ? -47.460 15.260 53.595 1.00 65.00 99 LEU A C 1
ATOM 799 O O . LEU A 1 99 ? -48.147 15.847 54.424 1.00 65.00 99 LEU A O 1
ATOM 803 N N . ARG A 1 100 ? -47.995 14.416 52.700 1.00 62.38 100 ARG A N 1
ATOM 804 C CA . ARG A 1 100 ? -49.434 14.089 52.688 1.00 62.38 100 ARG A CA 1
ATOM 805 C C . ARG A 1 100 ? -49.896 13.446 53.995 1.00 62.38 100 ARG A C 1
ATOM 807 O O . ARG A 1 100 ? -50.891 13.889 54.547 1.00 62.38 100 ARG A O 1
ATOM 814 N N . SER A 1 101 ? -49.144 12.483 54.537 1.00 62.22 101 SER A N 1
ATOM 815 C CA . SER A 1 101 ? -49.516 11.842 55.809 1.00 62.22 101 SER A CA 1
ATOM 816 C C . SER A 1 101 ? -49.490 12.785 57.014 1.00 62.22 101 SER A C 1
ATOM 818 O O . SER A 1 101 ? -50.223 12.562 57.969 1.00 62.22 101 SER A O 1
ATOM 820 N N . LEU A 1 102 ? -48.661 13.834 56.981 1.00 61.25 102 LEU A N 1
ATOM 821 C CA . LEU A 1 102 ? -48.597 14.840 58.044 1.00 61.25 102 LEU A CA 1
ATOM 822 C C . LEU A 1 102 ? -49.722 15.877 57.935 1.00 61.25 102 LEU A C 1
ATOM 824 O O . LEU A 1 102 ? -50.154 16.399 58.958 1.00 61.25 102 LEU A O 1
ATOM 828 N N . ILE A 1 103 ? -50.200 16.163 56.721 1.00 60.41 103 ILE A N 1
ATOM 829 C CA . ILE A 1 103 ? -51.349 17.050 56.491 1.00 60.41 103 ILE A CA 1
ATOM 830 C C . ILE A 1 103 ? -52.648 16.355 56.922 1.00 60.41 103 ILE A C 1
ATOM 832 O O . ILE A 1 103 ? -53.433 16.961 57.645 1.00 60.41 103 ILE A O 1
ATOM 836 N N . ASP A 1 104 ? -52.821 15.071 56.589 1.00 56.25 104 ASP A N 1
ATOM 837 C CA . ASP A 1 104 ? -54.000 14.283 56.993 1.00 56.25 104 ASP A CA 1
ATOM 838 C C . ASP A 1 104 ? -54.087 14.075 58.523 1.00 56.25 104 ASP A C 1
ATOM 840 O O . ASP A 1 104 ? -55.167 13.843 59.054 1.00 56.25 104 ASP A O 1
ATOM 844 N N . PHE A 1 105 ? -52.971 14.197 59.256 1.00 53.97 105 PHE A N 1
ATOM 845 C CA . PHE A 1 105 ? -52.927 14.100 60.726 1.00 53.97 105 PHE A CA 1
ATOM 846 C C . PHE A 1 105 ? -53.257 15.419 61.452 1.00 53.97 105 PHE A C 1
ATOM 848 O O . PHE A 1 105 ? -53.302 15.442 62.679 1.00 53.97 105 PHE A O 1
ATOM 855 N N . SER A 1 106 ? -53.433 16.527 60.722 1.00 52.91 106 SER A N 1
ATOM 856 C CA . SER A 1 106 ? -53.702 17.857 61.288 1.00 52.91 106 SER A CA 1
ATOM 857 C C . SER A 1 106 ? -55.182 18.272 61.215 1.00 52.91 106 SER A C 1
ATOM 859 O O . SER A 1 106 ? -55.500 19.388 61.631 1.00 52.91 106 SER A O 1
ATOM 861 N N . GLU A 1 107 ? -56.068 17.420 60.684 1.00 56.50 107 GLU A N 1
ATOM 862 C CA . GLU A 1 107 ? -57.516 17.676 60.553 1.00 56.50 107 GLU A CA 1
ATOM 863 C C . GLU A 1 107 ? -58.410 16.810 61.480 1.00 56.50 107 GLU A C 1
ATOM 865 O O . GLU A 1 107 ? -59.623 16.757 61.275 1.00 56.50 107 GLU A O 1
ATOM 870 N N . GLU A 1 108 ? -57.853 16.185 62.528 1.00 49.66 108 GLU A N 1
ATOM 871 C CA . GLU A 1 108 ? -58.602 15.614 63.677 1.00 49.66 108 GLU A CA 1
ATOM 872 C C . GLU A 1 108 ? -58.379 16.432 64.959 1.00 49.66 108 GLU A C 1
ATOM 874 O O . GLU A 1 108 ? -59.363 16.609 65.718 1.00 49.66 108 GLU A O 1
#

Radius of gyration: 31.63 Å; chains: 1; bounding box: 68×30×81 Å

Secondary structure (DSSP, 8-state):
--HHHHHHHHHHTTS--EEHHHHHHHHTS-HHHHHHHHHTTTTTTEEE-TTSEEEEHHHHHHHHHHHHHHTTS-----HHHHHHHHHHHHHHHHHHHHHHHHHHTT--